Protein AF-A0A812C6B7-F1 (afdb_monomer_lite)

Sequence (150 aa):
MMVSDMIAELSLSLFLLFTALSLSLFSYSSLLSLSLFSDSSLLSLSLFPDSSLLSLFFLTLHCSLSFFLLLTALSFFLLFTAVSLFLSFLTLHCCLFLSLFPYSSLLSLSFSLSLLFTAVSLFLSFLTLHCSLLEAILQNSSSLIKAMNG

pLDDT: mean 70.53, std 7.75, range [48.94, 85.19]

Foldseek 3Di:
DPPLVVLLVVLVVLLVVLLVVLVVLLVVLLVQLVVLLVVLLVVCVVDPDDPVVVVVSVVSNVVSVVVSVVSNVVSVVSLVVSLVSSVVSLVVSVVVCCVPPVDDDPPSVVVSVVVNVVSVVSVVVSVVVVVVSVVVVVVSVVVSVVVVVD

Secondary structure (DSSP, 8-state):
-HHHHHHHHHHHHHHHHHHHHHHHHHHHHHHHHHHHHHHHHHHHHH-TT-HHHHHHHHHHHHHHHHHHHHHHHHHHHHHHHHHHHHHHHHHHHHHHHHHH-TTS-HHHHHHHHHHHHHHHHHHHHHHHHHHHHHHHHHHHHHHHHHHH--

Radius of gyration: 22.83 Å; chains: 1; bounding box: 45×20×69 Å

Structure (mmCIF, N/CA/C/O backbone):
data_AF-A0A812C6B7-F1
#
_entry.id   AF-A0A812C6B7-F1
#
loop_
_atom_site.group_PDB
_atom_site.id
_atom_site.type_symbol
_atom_site.label_atom_id
_atom_site.label_alt_id
_atom_site.label_comp_id
_atom_site.label_asym_id
_atom_site.label_entity_id
_atom_site.label_seq_id
_atom_site.pdbx_PDB_ins_code
_atom_site.Cartn_x
_atom_site.Cartn_y
_atom_site.Cartn_z
_atom_site.occupancy
_atom_site.B_iso_or_equiv
_atom_site.auth_seq_id
_atom_site.auth_comp_id
_atom_site.auth_asym_id
_atom_site.auth_atom_id
_atom_site.pdbx_PDB_model_num
ATOM 1 N N . MET A 1 1 ? 11.497 -4.756 -31.102 1.00 54.75 1 MET A N 1
ATOM 2 C CA . MET A 1 1 ? 10.161 -4.270 -30.698 1.00 54.75 1 MET A CA 1
ATOM 3 C C . MET A 1 1 ? 9.475 -5.200 -29.696 1.00 54.75 1 MET A C 1
ATOM 5 O O . MET A 1 1 ? 9.044 -4.697 -28.682 1.00 54.75 1 MET A O 1
ATOM 9 N N . MET A 1 2 ? 9.465 -6.534 -29.860 1.00 63.16 2 MET A N 1
ATOM 10 C CA . MET A 1 2 ? 8.706 -7.419 -28.942 1.00 63.16 2 MET A CA 1
ATOM 11 C C . MET A 1 2 ? 9.157 -7.468 -27.466 1.00 63.16 2 MET A C 1
ATOM 13 O O . MET A 1 2 ? 8.328 -7.719 -26.601 1.00 63.16 2 MET A O 1
ATOM 17 N N . VAL A 1 3 ? 10.442 -7.277 -27.145 1.00 65.62 3 VAL A N 1
ATOM 18 C CA . VAL A 1 3 ? 10.939 -7.502 -25.767 1.00 65.62 3 VAL A CA 1
ATOM 19 C C . VAL A 1 3 ? 10.650 -6.320 -24.833 1.00 65.62 3 VAL A C 1
ATOM 21 O O . VAL A 1 3 ? 10.306 -6.534 -23.676 1.00 65.62 3 VAL A O 1
ATOM 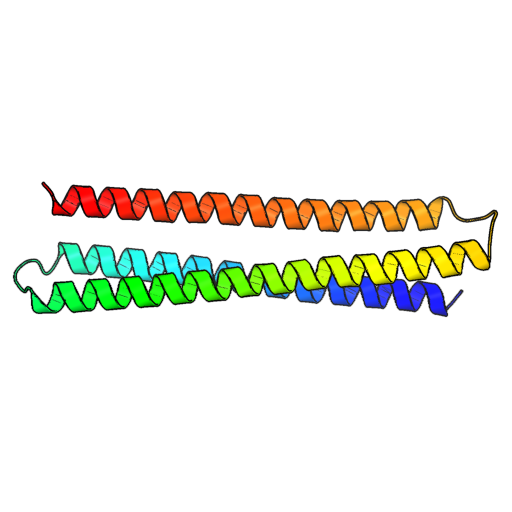24 N N . SER A 1 4 ? 10.752 -5.080 -25.319 1.00 64.44 4 SER A N 1
ATOM 25 C CA . SER A 1 4 ? 10.483 -3.882 -24.509 1.00 64.44 4 SER A CA 1
ATOM 26 C C . SER A 1 4 ? 9.013 -3.771 -24.116 1.00 64.44 4 SER A C 1
ATOM 28 O O . SER A 1 4 ? 8.712 -3.466 -22.964 1.00 64.44 4 SER A O 1
ATOM 30 N N . ASP A 1 5 ? 8.117 -4.085 -25.052 1.00 68.31 5 ASP A N 1
ATOM 31 C CA . ASP A 1 5 ? 6.671 -3.989 -24.841 1.00 68.31 5 ASP A CA 1
ATOM 32 C C . ASP A 1 5 ? 6.197 -5.067 -23.854 1.00 68.31 5 ASP A C 1
ATOM 34 O O . ASP A 1 5 ? 5.438 -4.780 -22.932 1.00 68.31 5 ASP A O 1
ATOM 38 N N . MET A 1 6 ? 6.755 -6.279 -23.953 1.00 75.25 6 MET A N 1
ATOM 39 C CA . MET A 1 6 ? 6.490 -7.373 -23.014 1.00 75.25 6 MET A CA 1
ATOM 40 C C . MET A 1 6 ? 6.939 -7.042 -21.583 1.00 75.25 6 MET A C 1
ATOM 42 O O . MET A 1 6 ? 6.231 -7.344 -20.624 1.00 75.25 6 MET A O 1
ATOM 46 N N . ILE A 1 7 ? 8.102 -6.400 -21.418 1.00 72.94 7 ILE A N 1
ATOM 47 C CA . ILE A 1 7 ? 8.597 -5.971 -20.099 1.00 72.94 7 ILE A CA 1
ATOM 48 C C . ILE A 1 7 ? 7.690 -4.880 -19.516 1.00 72.94 7 ILE A C 1
ATOM 50 O O . ILE A 1 7 ? 7.383 -4.914 -18.323 1.00 72.94 7 ILE A O 1
ATOM 54 N N . ALA A 1 8 ? 7.228 -3.938 -20.342 1.00 70.38 8 ALA A N 1
ATOM 55 C CA . ALA A 1 8 ? 6.324 -2.880 -19.908 1.00 70.38 8 ALA A CA 1
ATOM 56 C C . ALA A 1 8 ? 4.970 -3.445 -19.440 1.00 70.38 8 ALA A C 1
ATOM 58 O O . ALA A 1 8 ? 4.534 -3.128 -18.332 1.00 70.38 8 ALA A O 1
ATOM 59 N N . GLU A 1 9 ? 4.347 -4.340 -20.212 1.00 76.69 9 GLU A N 1
ATOM 60 C CA . GLU A 1 9 ? 3.082 -4.994 -19.839 1.00 76.69 9 GLU A CA 1
ATOM 61 C C . GLU A 1 9 ? 3.212 -5.853 -18.574 1.00 76.69 9 GLU A C 1
ATOM 63 O O . GLU A 1 9 ? 2.356 -5.798 -17.681 1.00 76.69 9 GLU A O 1
ATOM 68 N N . LEU A 1 10 ? 4.307 -6.610 -18.448 1.00 77.81 10 LEU A N 1
ATOM 69 C CA . LEU A 1 10 ? 4.580 -7.390 -17.244 1.00 77.81 10 LEU A CA 1
ATOM 70 C C . LEU A 1 10 ? 4.737 -6.468 -16.028 1.00 77.81 10 LEU A C 1
ATOM 72 O O . LEU A 1 10 ? 4.119 -6.706 -14.999 1.00 77.81 10 LEU A O 1
ATOM 76 N N . SER A 1 11 ? 5.508 -5.383 -16.145 1.00 75.31 11 SER A N 1
ATOM 77 C CA . SER A 1 11 ? 5.715 -4.441 -15.037 1.00 75.31 11 SER A CA 1
ATOM 78 C C . SER A 1 11 ? 4.413 -3.770 -14.586 1.00 75.31 11 SER A C 1
ATOM 80 O O . SER A 1 11 ? 4.178 -3.614 -13.387 1.00 75.31 11 SER A O 1
ATOM 82 N N . LEU A 1 12 ? 3.535 -3.438 -15.536 1.00 77.75 12 LEU A N 1
ATOM 83 C CA . LEU A 1 12 ? 2.246 -2.811 -15.276 1.00 77.75 12 LEU A CA 1
ATOM 84 C C . LEU A 1 12 ? 1.270 -3.779 -14.604 1.00 77.75 12 LEU A C 1
ATOM 86 O O . LEU A 1 12 ? 0.632 -3.423 -13.615 1.00 77.75 12 LEU A O 1
ATOM 90 N N . SER A 1 13 ? 1.175 -5.011 -15.104 1.00 83.25 13 SER A N 1
ATOM 91 C CA . SER A 1 13 ? 0.312 -6.038 -14.510 1.00 83.25 13 SER A CA 1
ATOM 92 C C . SER A 1 13 ? 0.739 -6.384 -13.082 1.00 83.25 13 SER A C 1
ATOM 94 O O . SER A 1 13 ? -0.106 -6.465 -12.190 1.00 83.25 13 SER A O 1
ATOM 96 N N . LEU A 1 14 ? 2.046 -6.493 -12.834 1.00 78.94 14 LEU A N 1
ATOM 97 C CA . LEU A 1 14 ? 2.602 -6.734 -11.503 1.00 78.94 14 LEU A CA 1
ATOM 98 C C . LEU A 1 14 ? 2.332 -5.561 -10.550 1.00 78.94 14 LEU A C 1
ATOM 100 O O . LEU A 1 14 ? 1.919 -5.766 -9.407 1.00 78.94 14 LEU A O 1
ATOM 104 N N . PHE A 1 15 ? 2.509 -4.328 -11.033 1.00 78.75 15 PHE A N 1
ATOM 105 C CA . PHE A 1 15 ? 2.208 -3.120 -10.270 1.00 78.75 15 PHE A CA 1
ATOM 106 C C . PHE A 1 15 ? 0.723 -3.040 -9.894 1.00 78.75 15 PHE A C 1
ATOM 108 O O . PHE A 1 15 ? 0.397 -2.815 -8.727 1.00 78.75 15 PHE A O 1
ATOM 115 N N . LEU A 1 16 ? -0.183 -3.277 -10.847 1.00 82.12 16 LEU A N 1
ATOM 116 C CA . LEU A 1 16 ? -1.628 -3.264 -10.607 1.00 82.12 16 LEU A CA 1
ATOM 117 C C . LEU A 1 16 ? -2.060 -4.366 -9.637 1.00 82.12 16 LEU A C 1
ATOM 119 O O . LEU A 1 16 ? -2.878 -4.105 -8.757 1.00 82.12 16 LEU A O 1
ATOM 123 N N . LEU A 1 17 ? -1.487 -5.567 -9.752 1.00 85.19 17 LEU A N 1
ATOM 124 C CA . LEU A 1 17 ? -1.771 -6.679 -8.848 1.00 85.19 17 LEU A CA 1
ATOM 125 C C . LEU A 1 17 ? -1.391 -6.336 -7.405 1.00 85.19 17 LEU A C 1
ATOM 127 O O . LEU A 1 17 ? -2.223 -6.452 -6.505 1.00 85.19 17 LEU A O 1
ATOM 131 N N . PHE A 1 18 ? -0.152 -5.892 -7.177 1.00 76.88 18 PHE A N 1
ATOM 132 C CA . PHE A 1 18 ? 0.293 -5.518 -5.835 1.00 76.88 18 PHE A CA 1
ATOM 133 C C . PHE A 1 18 ? -0.507 -4.338 -5.286 1.00 76.88 18 PHE A C 1
ATOM 135 O O . PHE A 1 18 ? -0.887 -4.333 -4.118 1.00 76.88 18 PHE A O 1
ATOM 142 N N . THR A 1 19 ? -0.827 -3.367 -6.135 1.00 74.31 19 THR A N 1
ATOM 143 C CA . THR A 1 19 ? -1.649 -2.223 -5.750 1.00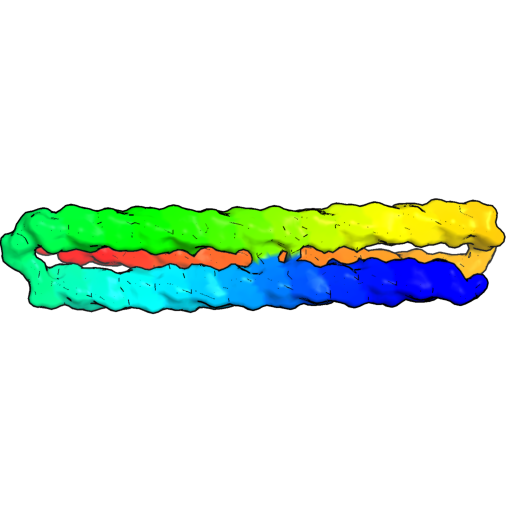 74.31 19 THR A CA 1
ATOM 144 C C . THR A 1 19 ? -3.041 -2.662 -5.301 1.00 74.31 19 THR A C 1
ATOM 146 O O . THR A 1 19 ? -3.463 -2.318 -4.198 1.00 74.31 19 THR A O 1
ATOM 149 N N . ALA A 1 20 ? -3.729 -3.480 -6.098 1.00 78.75 20 ALA A N 1
ATOM 150 C CA . ALA A 1 20 ? -5.044 -4.012 -5.756 1.00 78.75 20 ALA A CA 1
ATOM 151 C C . ALA A 1 20 ? -5.004 -4.827 -4.456 1.00 78.75 20 ALA A C 1
ATOM 153 O O . ALA A 1 20 ? -5.869 -4.669 -3.594 1.00 78.75 20 ALA A O 1
ATOM 154 N N . LEU A 1 21 ? -3.965 -5.646 -4.279 1.00 77.56 21 LEU A N 1
ATOM 155 C CA . LEU A 1 21 ? -3.790 -6.445 -3.075 1.00 77.56 21 LEU A CA 1
ATOM 156 C C . LEU A 1 21 ? -3.552 -5.554 -1.846 1.00 77.56 21 LEU A C 1
ATOM 158 O O . LEU A 1 21 ? -4.226 -5.742 -0.836 1.00 77.56 21 LEU A O 1
ATOM 162 N N . SER A 1 22 ? -2.699 -4.528 -1.943 1.00 75.62 22 SER A N 1
ATOM 163 C CA . SER A 1 22 ? -2.467 -3.560 -0.857 1.00 75.62 22 SER A CA 1
ATOM 164 C C . SER A 1 22 ? -3.746 -2.819 -0.447 1.00 75.62 22 SER A C 1
ATOM 166 O O . SER A 1 22 ? -4.044 -2.726 0.743 1.00 75.62 22 SER A O 1
ATOM 168 N N . LEU A 1 23 ? -4.549 -2.382 -1.425 1.00 76.81 23 LEU A N 1
ATOM 169 C CA . LEU A 1 23 ? -5.840 -1.723 -1.216 1.00 76.81 23 LEU A CA 1
ATOM 170 C C . LEU A 1 23 ? -6.859 -2.658 -0.570 1.00 76.81 23 LEU A C 1
ATOM 172 O O . LEU A 1 23 ? -7.517 -2.269 0.391 1.00 76.81 23 LEU A O 1
ATOM 176 N N . SER A 1 24 ? -6.967 -3.896 -1.055 1.00 80.81 24 SER A N 1
ATOM 177 C CA . SER A 1 24 ? -7.884 -4.879 -0.474 1.00 80.81 24 SER A CA 1
ATOM 178 C C . SER A 1 24 ? -7.540 -5.163 0.986 1.00 80.81 24 SER A C 1
ATOM 180 O O . SER A 1 24 ? -8.421 -5.136 1.841 1.00 80.81 24 SER A O 1
ATOM 182 N N . LEU A 1 25 ? -6.252 -5.330 1.289 1.00 77.00 25 LEU A N 1
ATOM 183 C CA . LEU A 1 25 ? -5.762 -5.677 2.616 1.00 77.00 25 LEU A CA 1
ATOM 184 C C . LEU A 1 25 ? -5.962 -4.507 3.586 1.00 77.00 25 LEU A C 1
ATOM 186 O O . LEU A 1 25 ? -6.424 -4.714 4.706 1.00 77.00 25 LEU A O 1
ATOM 190 N N . PHE A 1 26 ? -5.729 -3.280 3.117 1.00 73.88 26 PHE A N 1
ATOM 191 C CA . PHE A 1 26 ? -6.032 -2.057 3.855 1.00 73.88 26 PHE A CA 1
ATOM 192 C C . PHE A 1 26 ? -7.540 -1.865 4.100 1.00 73.88 26 PHE A C 1
ATOM 194 O O . PHE A 1 26 ? -7.973 -1.504 5.194 1.00 73.88 26 PHE A O 1
ATOM 201 N N . SER A 1 27 ? -8.376 -2.099 3.087 1.00 76.44 27 SER A N 1
ATOM 202 C CA . SER A 1 27 ? -9.832 -1.960 3.221 1.00 76.44 27 SER A CA 1
ATOM 203 C C . SER A 1 27 ? -10.411 -2.984 4.202 1.00 76.44 27 SER A C 1
ATOM 205 O O . SER A 1 27 ? -11.244 -2.651 5.042 1.00 76.44 27 SER A O 1
ATOM 207 N N . TYR A 1 28 ? -9.902 -4.218 4.167 1.00 75.06 28 TYR A N 1
ATOM 208 C CA . TYR A 1 28 ? -10.287 -5.255 5.114 1.00 75.06 28 TYR A CA 1
ATOM 209 C C . TYR A 1 28 ? -9.822 -4.921 6.528 1.00 75.06 28 TYR A C 1
ATOM 211 O O . TYR A 1 28 ? -10.608 -5.043 7.464 1.00 75.06 28 TYR A O 1
ATOM 219 N N . SER A 1 29 ? -8.573 -4.475 6.703 1.00 70.25 29 SER A N 1
ATOM 220 C CA . SER A 1 29 ? -8.051 -4.135 8.029 1.00 70.25 29 SER A CA 1
ATOM 221 C C . SER A 1 29 ? -8.804 -2.962 8.654 1.00 70.25 29 SER A C 1
ATOM 223 O O . SER A 1 29 ? -9.159 -3.027 9.829 1.00 70.25 29 SER A O 1
ATOM 225 N N . SER A 1 30 ? -9.111 -1.924 7.873 1.00 69.25 30 SER A N 1
ATOM 226 C CA . SER A 1 30 ? -9.877 -0.762 8.335 1.00 69.25 30 SER A CA 1
ATOM 227 C C . SER A 1 30 ? -11.301 -1.136 8.754 1.00 69.25 30 SER A C 1
ATOM 229 O O . SER A 1 30 ? -11.694 -0.810 9.873 1.00 69.25 30 SER A O 1
ATOM 231 N N . LEU A 1 31 ? -12.044 -1.895 7.943 1.00 77.81 31 LEU A N 1
ATOM 232 C CA . LEU A 1 31 ? -13.389 -2.367 8.306 1.00 77.81 31 LEU A CA 1
ATOM 233 C C . LEU A 1 31 ? -13.387 -3.272 9.545 1.00 77.81 31 LEU A C 1
ATOM 235 O O . LEU A 1 31 ? -14.243 -3.137 10.422 1.00 77.81 31 LEU A O 1
ATOM 239 N N . LEU A 1 32 ? -12.415 -4.178 9.643 1.00 70.19 32 LEU A N 1
ATOM 240 C CA . LEU A 1 32 ? -12.292 -5.099 10.772 1.00 70.19 32 LEU A CA 1
ATOM 241 C C . LEU A 1 32 ? -11.920 -4.341 12.060 1.00 70.19 32 LEU A C 1
ATOM 243 O O . LEU A 1 32 ? -12.486 -4.596 13.118 1.00 70.19 32 LEU A O 1
ATOM 247 N N . SER A 1 33 ? -11.041 -3.339 11.970 1.00 68.25 33 SER A N 1
ATOM 248 C CA . SER A 1 33 ? -10.698 -2.481 13.112 1.00 68.25 33 SER A CA 1
ATOM 249 C C . SER A 1 33 ? -11.872 -1.620 13.584 1.00 68.25 33 SER A C 1
ATOM 251 O O . SER A 1 33 ? -12.102 -1.519 14.787 1.00 68.25 33 SER A O 1
ATOM 253 N N . LEU A 1 34 ? -12.647 -1.052 12.651 1.00 68.50 34 LEU A N 1
ATOM 254 C CA . LEU A 1 34 ? -13.824 -0.248 12.968 1.00 68.50 34 LEU A CA 1
ATOM 255 C C . LEU A 1 34 ? -14.917 -1.098 13.609 1.00 68.50 34 LEU A C 1
ATOM 257 O O . LEU A 1 34 ? -15.415 -0.706 14.656 1.00 68.50 34 LEU A O 1
ATOM 261 N N . SER A 1 35 ? -15.235 -2.261 13.030 1.00 70.69 35 SER A N 1
ATOM 262 C CA . SER A 1 35 ? -16.249 -3.182 13.568 1.00 70.69 35 SER A CA 1
ATOM 263 C C . SER A 1 35 ? -15.908 -3.649 14.981 1.00 70.69 35 SER A C 1
ATOM 265 O O . SER A 1 35 ? -16.715 -3.455 15.889 1.00 70.69 35 SER A O 1
ATOM 267 N N . LEU A 1 36 ? -14.681 -4.140 15.202 1.00 67.12 36 LEU A N 1
ATOM 268 C CA . LEU A 1 36 ? -14.221 -4.531 16.537 1.00 67.12 36 LEU A CA 1
ATOM 269 C C . LEU A 1 36 ? -14.288 -3.370 17.532 1.00 67.12 36 LEU A C 1
ATOM 271 O O . LEU A 1 36 ? -14.659 -3.582 18.685 1.00 67.12 36 LEU A O 1
ATOM 275 N N . PHE A 1 37 ? -13.959 -2.145 17.114 1.00 65.88 37 PHE A N 1
ATOM 276 C CA . PHE A 1 37 ? -14.048 -0.969 17.979 1.00 65.88 37 PHE A CA 1
ATOM 277 C C . PHE A 1 37 ? -15.505 -0.597 18.315 1.00 6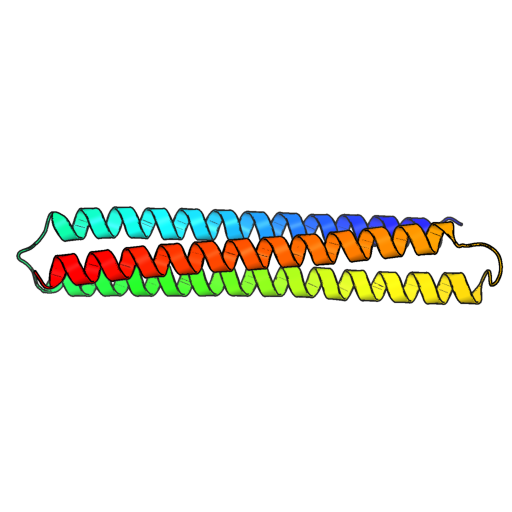5.88 37 PHE A C 1
ATOM 279 O O . PHE A 1 37 ? -15.824 -0.306 19.469 1.00 65.88 37 PHE A O 1
ATOM 286 N N . SER A 1 38 ? -16.420 -0.639 17.345 1.00 66.38 38 SER A N 1
ATOM 287 C CA . SER A 1 38 ? -17.849 -0.393 17.588 1.00 66.38 38 SER A CA 1
ATOM 288 C C . SER A 1 38 ? -18.486 -1.461 18.481 1.00 66.38 38 SER A C 1
ATOM 290 O O . SER A 1 38 ? -19.224 -1.117 19.401 1.00 66.38 38 SER A O 1
ATOM 292 N N . ASP A 1 39 ? -18.152 -2.736 18.286 1.00 63.44 39 ASP A N 1
ATOM 293 C CA . ASP A 1 39 ? -18.706 -3.828 19.092 1.00 63.44 39 ASP A CA 1
ATOM 294 C C . ASP A 1 39 ? -18.189 -3.773 20.532 1.00 63.44 39 ASP A C 1
ATOM 296 O O . ASP A 1 39 ? -18.948 -3.921 21.493 1.00 63.44 39 ASP A O 1
ATOM 300 N N . SER A 1 40 ? -16.893 -3.502 20.695 1.00 60.69 40 SER A N 1
ATOM 301 C CA . SER A 1 40 ? -16.274 -3.397 22.014 1.00 60.69 40 SER A CA 1
ATOM 302 C C . SER A 1 40 ? -16.762 -2.152 22.773 1.00 60.69 40 SER A C 1
ATOM 304 O O . SER A 1 40 ? -17.050 -2.249 23.967 1.00 60.69 40 SER A O 1
ATOM 306 N N . SER A 1 41 ? -16.953 -1.010 22.103 1.00 59.72 41 SER A N 1
ATOM 307 C CA . SER A 1 41 ? -17.535 0.191 22.727 1.00 59.72 41 SER A CA 1
ATOM 308 C C . SER A 1 41 ? -18.995 -0.006 23.168 1.00 59.72 41 SER A C 1
ATOM 310 O O . SER A 1 41 ? -19.333 0.355 24.298 1.00 59.72 41 SER A O 1
ATOM 312 N N . LEU A 1 42 ? -19.837 -0.665 22.362 1.00 61.38 42 LEU A N 1
ATOM 313 C CA . LEU A 1 42 ? -21.210 -1.032 22.747 1.00 61.38 42 LEU A CA 1
ATOM 314 C C . LEU A 1 42 ? -21.251 -1.995 23.943 1.00 61.38 42 LEU A C 1
ATOM 316 O O . LEU A 1 42 ? -22.032 -1.791 24.874 1.00 61.38 42 LEU A O 1
ATOM 320 N N . LEU A 1 43 ? -20.386 -3.013 23.949 1.00 55.41 43 LEU A N 1
ATOM 321 C CA . LEU A 1 43 ? -20.284 -3.964 25.059 1.00 55.41 43 LEU A CA 1
ATOM 322 C C . LEU A 1 43 ? -19.826 -3.281 26.353 1.00 55.41 43 LEU A C 1
ATOM 324 O O . LEU A 1 43 ? -20.412 -3.535 27.406 1.00 55.41 43 LEU A O 1
ATOM 328 N N . SER A 1 44 ? -18.854 -2.365 26.274 1.00 54.94 44 SER A N 1
ATOM 329 C CA . SER A 1 44 ? -18.337 -1.626 27.435 1.00 54.94 44 SER A CA 1
ATOM 330 C C . SER A 1 44 ? -19.386 -0.727 28.104 1.00 54.94 44 SER A C 1
ATOM 332 O O . SER A 1 44 ? -19.432 -0.662 29.328 1.00 54.94 44 SER A O 1
ATOM 334 N N . LEU A 1 45 ? -20.286 -0.108 27.328 1.00 55.84 45 LEU A N 1
ATOM 335 C CA . LEU A 1 45 ? -21.391 0.706 27.854 1.00 55.84 45 LEU A CA 1
ATOM 336 C C . LEU A 1 45 ? -22.486 -0.130 28.536 1.00 55.84 45 LEU A C 1
ATOM 338 O O . LEU A 1 45 ? -23.205 0.380 29.390 1.00 55.84 45 LEU A O 1
ATOM 342 N N . SER A 1 46 ? -22.624 -1.407 28.169 1.00 57.09 46 SER A N 1
ATOM 343 C CA . SER A 1 46 ? -23.709 -2.272 28.651 1.00 57.09 46 SER A CA 1
ATOM 344 C C . SER A 1 46 ? -23.388 -3.080 29.919 1.00 57.09 46 SER A C 1
ATOM 346 O O . SER A 1 46 ? -24.310 -3.568 30.569 1.00 57.09 46 SER A O 1
ATOM 348 N N . LEU A 1 47 ? -22.110 -3.229 30.295 1.00 54.12 47 LEU A N 1
ATOM 349 C CA . LEU A 1 47 ? -21.652 -4.240 31.268 1.00 54.12 47 LEU A CA 1
ATOM 350 C C . LEU A 1 47 ? -20.825 -3.657 32.431 1.00 54.12 47 LEU A C 1
ATOM 352 O O . LEU A 1 47 ? -19.811 -4.219 32.830 1.00 54.12 47 LEU A O 1
ATOM 356 N N . PHE A 1 48 ? -21.258 -2.533 33.002 1.00 54.53 48 PHE A N 1
ATOM 357 C CA . PHE A 1 48 ? -20.465 -1.731 33.945 1.00 54.53 48 PHE A CA 1
ATOM 358 C C . PHE A 1 48 ? -20.325 -2.189 35.435 1.00 54.53 48 PHE A C 1
ATOM 360 O O . PHE A 1 48 ? -20.098 -1.296 36.251 1.00 54.53 48 PHE A O 1
ATOM 367 N N . PRO A 1 49 ? -20.395 -3.474 35.887 1.00 53.75 49 PRO A N 1
ATOM 368 C CA . PRO A 1 49 ? -20.031 -3.775 37.283 1.00 53.75 49 PRO A CA 1
ATOM 369 C C . PRO A 1 49 ? -18.701 -4.527 37.505 1.00 53.75 49 PRO A C 1
ATOM 371 O O . PRO A 1 49 ? -18.150 -4.405 38.597 1.00 53.75 49 PRO A O 1
ATOM 374 N N . ASP A 1 50 ? -18.132 -5.255 36.533 1.00 58.75 50 ASP A N 1
ATOM 375 C CA . ASP A 1 50 ? -17.075 -6.245 36.834 1.00 58.75 50 ASP A CA 1
ATOM 376 C C . ASP A 1 50 ? -15.677 -5.901 36.279 1.00 58.75 50 ASP A C 1
ATOM 378 O O . ASP A 1 50 ? -15.433 -5.841 35.071 1.00 58.75 50 ASP A O 1
ATOM 382 N N . SER A 1 51 ? -14.701 -5.760 37.183 1.00 58.97 51 SER A N 1
ATOM 383 C CA . SER A 1 51 ? -13.294 -5.425 36.890 1.00 58.97 51 SER A CA 1
ATOM 384 C C . SER A 1 51 ? -12.555 -6.453 36.017 1.00 58.97 51 SER A C 1
ATOM 386 O O . SER A 1 51 ? -11.574 -6.113 35.351 1.00 58.97 51 SER A O 1
ATOM 388 N N . SER A 1 52 ? -13.027 -7.702 35.979 1.00 60.12 52 SER A N 1
ATOM 389 C CA . SER A 1 52 ? -12.479 -8.780 35.145 1.00 60.12 52 SER A CA 1
ATOM 390 C C . SER A 1 52 ? -12.845 -8.643 33.664 1.00 60.12 52 SER A C 1
ATOM 392 O O . SER A 1 52 ? -12.066 -9.049 32.805 1.00 60.12 52 SER A O 1
ATOM 394 N N . LEU A 1 53 ? -13.990 -8.037 33.342 1.00 63.19 53 LEU A N 1
ATOM 395 C CA . LEU A 1 53 ? -14.393 -7.787 31.956 1.00 63.19 53 LEU A CA 1
ATOM 396 C C . LEU A 1 53 ? -13.644 -6.593 31.362 1.00 63.19 53 LEU A C 1
ATOM 398 O O . LEU A 1 53 ? -13.333 -6.584 30.172 1.00 63.19 53 LEU A O 1
ATOM 402 N N . LEU A 1 54 ? -13.273 -5.628 32.205 1.00 65.56 54 LEU A N 1
ATOM 403 C CA . LEU A 1 54 ? -12.509 -4.450 31.805 1.00 65.56 54 LEU A CA 1
ATOM 404 C C . LEU A 1 54 ? -11.087 -4.817 31.342 1.00 65.56 54 LEU A C 1
ATOM 406 O O . LEU A 1 54 ? -10.601 -4.282 30.346 1.00 65.56 54 LEU A O 1
ATOM 410 N N . SER A 1 55 ? -10.433 -5.780 32.000 1.00 65.25 55 SER A N 1
ATOM 411 C CA . SER A 1 55 ? -9.117 -6.275 31.565 1.00 65.25 55 SER A CA 1
ATOM 412 C C . SER A 1 55 ? -9.191 -7.050 30.244 1.00 65.25 55 SER A C 1
ATOM 414 O O . SER A 1 55 ? -8.328 -6.884 29.381 1.00 65.25 55 SER A O 1
ATOM 416 N N . LEU A 1 56 ? -10.249 -7.843 30.055 1.00 67.38 56 LEU A N 1
ATOM 417 C CA . LEU A 1 56 ? -10.499 -8.601 28.829 1.00 67.38 56 LEU A CA 1
ATOM 418 C C . LEU A 1 56 ? -10.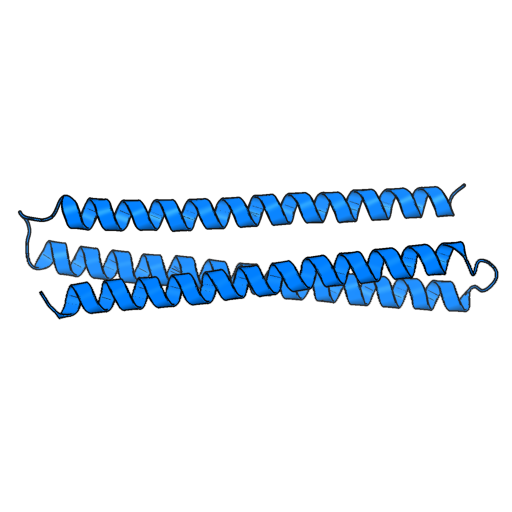773 -7.657 27.648 1.00 67.38 56 LEU A C 1
ATOM 420 O O . LEU A 1 56 ? -10.201 -7.840 26.577 1.00 67.38 56 LEU A O 1
ATOM 424 N N . PHE A 1 57 ? -11.540 -6.590 27.883 1.00 69.06 57 PHE A N 1
ATOM 425 C CA . PHE A 1 57 ? -11.780 -5.511 26.926 1.00 69.06 57 PHE A CA 1
ATOM 426 C C . PHE A 1 57 ? -10.478 -4.829 26.471 1.00 69.06 57 PHE A C 1
ATOM 428 O O . PHE A 1 57 ? -10.222 -4.725 25.267 1.00 69.06 57 PHE A O 1
ATOM 435 N N . PHE A 1 58 ? -9.612 -4.431 27.411 1.00 69.81 58 PHE A N 1
ATOM 436 C CA . PHE A 1 58 ? -8.305 -3.846 27.083 1.00 69.81 58 PHE A CA 1
ATOM 437 C C . PHE A 1 58 ? -7.414 -4.811 26.295 1.00 69.81 58 PHE A C 1
ATOM 439 O O . PHE A 1 58 ? -6.748 -4.391 25.348 1.00 69.81 58 PHE A O 1
ATOM 446 N N . LEU A 1 59 ? -7.426 -6.103 26.639 1.00 70.69 59 LEU A N 1
ATOM 447 C CA . LEU A 1 59 ? -6.685 -7.129 25.906 1.00 70.69 59 LEU A CA 1
ATOM 448 C C . LEU A 1 59 ? -7.187 -7.251 24.459 1.00 70.69 59 LEU A C 1
ATOM 450 O O . LEU A 1 59 ? -6.378 -7.274 23.530 1.00 70.69 59 LEU A O 1
ATOM 454 N N . THR A 1 60 ? -8.507 -7.290 24.252 1.00 68.25 60 THR A N 1
ATOM 455 C CA . THR A 1 60 ? -9.099 -7.360 22.909 1.00 68.25 60 THR A CA 1
ATOM 456 C C . THR A 1 60 ? -8.805 -6.118 22.078 1.00 68.25 60 THR A C 1
ATOM 458 O O . THR A 1 60 ? -8.415 -6.266 20.923 1.00 68.25 60 THR A O 1
ATOM 461 N N . LEU A 1 61 ? -8.895 -4.917 22.661 1.00 71.06 61 LEU A N 1
ATOM 462 C CA . LEU A 1 61 ? -8.531 -3.675 21.972 1.00 71.06 61 LEU A CA 1
ATOM 463 C C . LEU A 1 61 ? -7.045 -3.626 21.614 1.00 71.06 61 LEU A C 1
ATOM 465 O O . LEU A 1 61 ? -6.675 -3.221 20.515 1.00 71.06 61 LEU A O 1
ATOM 469 N N . HIS A 1 62 ? -6.171 -4.049 22.527 1.00 71.19 62 HIS A N 1
ATOM 470 C CA . HIS A 1 62 ? -4.738 -4.096 22.261 1.00 71.19 62 HIS A CA 1
ATOM 471 C C . HIS A 1 62 ? -4.412 -5.098 21.141 1.00 71.19 62 HIS A C 1
ATOM 473 O O . HIS A 1 62 ? -3.615 -4.813 20.243 1.00 71.19 62 HIS A O 1
ATOM 479 N N . CYS A 1 63 ? -5.054 -6.269 21.149 1.00 71.94 63 CYS A N 1
ATOM 480 C CA . CYS A 1 63 ? -4.906 -7.276 20.100 1.00 71.94 63 CYS A CA 1
ATOM 481 C C . CYS A 1 63 ? -5.437 -6.782 18.742 1.00 71.94 63 CYS A C 1
ATOM 483 O O . CYS A 1 63 ? -4.753 -6.918 17.729 1.00 71.94 63 CYS A O 1
ATOM 485 N N . SER A 1 64 ? -6.602 -6.132 18.708 1.00 71.00 64 SER A N 1
ATOM 486 C CA . SER A 1 64 ? -7.163 -5.592 17.467 1.00 71.00 64 SER A CA 1
ATOM 487 C C . SER A 1 64 ? -6.318 -4.450 16.903 1.00 71.00 64 SER A C 1
ATOM 489 O O . SER A 1 64 ? -6.072 -4.407 15.699 1.00 71.00 64 SER A O 1
ATOM 491 N N . LEU A 1 65 ? -5.821 -3.553 17.760 1.00 73.50 65 LEU A N 1
ATOM 492 C CA . LEU A 1 65 ? -4.974 -2.431 17.357 1.00 73.50 65 LEU A CA 1
ATOM 493 C C . LEU A 1 65 ? -3.612 -2.911 16.841 1.00 73.50 65 LEU A C 1
ATOM 495 O O . LEU A 1 65 ? -3.142 -2.437 15.809 1.00 73.50 65 LEU A O 1
ATOM 499 N N . SER A 1 66 ? -2.991 -3.876 17.524 1.00 77.12 66 SER A N 1
ATOM 500 C CA . SER A 1 66 ? -1.725 -4.474 17.078 1.00 77.12 66 SER A CA 1
ATOM 501 C C . SER A 1 66 ? -1.872 -5.214 15.746 1.00 77.12 66 SER A C 1
ATOM 503 O O . SER A 1 66 ? -1.034 -5.042 14.862 1.00 77.12 66 SER A O 1
ATOM 505 N N . PHE A 1 67 ? -2.959 -5.966 15.551 1.00 75.06 67 PHE A N 1
ATOM 506 C CA . PHE A 1 67 ? -3.258 -6.610 14.271 1.00 75.06 67 PHE A CA 1
ATOM 507 C C . PHE A 1 67 ? -3.505 -5.585 13.157 1.00 75.06 67 PHE A C 1
ATOM 509 O O . PHE A 1 67 ? -2.974 -5.720 12.054 1.00 75.06 67 PHE A O 1
ATOM 516 N N . PHE A 1 68 ? -4.255 -4.523 13.455 1.00 76.50 68 PHE A N 1
ATOM 517 C CA . PHE A 1 68 ? -4.493 -3.425 12.527 1.00 76.50 68 PHE A CA 1
ATOM 518 C C . PHE A 1 68 ? -3.181 -2.742 12.099 1.00 76.50 68 PHE A C 1
ATOM 520 O O . PHE A 1 68 ? -2.936 -2.576 10.903 1.00 76.50 68 PHE A O 1
ATOM 527 N N . LEU A 1 69 ? -2.301 -2.414 13.051 1.00 78.25 69 LEU A N 1
ATOM 528 C CA . LEU A 1 69 ? -0.969 -1.855 12.789 1.00 78.25 69 LEU A CA 1
ATOM 529 C C . LEU A 1 69 ? -0.110 -2.790 11.931 1.00 78.25 69 LEU A C 1
ATOM 531 O O . LEU A 1 69 ? 0.532 -2.330 10.989 1.00 78.25 69 LEU A O 1
ATOM 535 N N . LEU A 1 70 ? -0.130 -4.095 12.215 1.00 81.69 70 LEU A N 1
ATOM 536 C CA . LEU A 1 70 ? 0.616 -5.096 11.454 1.00 81.69 70 LEU A CA 1
ATOM 537 C C . LEU A 1 70 ? 0.148 -5.165 9.994 1.00 81.69 70 LEU A C 1
ATOM 539 O O . LEU A 1 70 ? 0.972 -5.092 9.083 1.00 81.69 70 LEU A O 1
ATOM 543 N N . LEU A 1 71 ? -1.162 -5.285 9.756 1.00 79.12 71 LEU A N 1
ATOM 544 C CA . LEU A 1 71 ? -1.718 -5.346 8.398 1.00 79.12 71 LEU A CA 1
ATOM 545 C C . LEU A 1 71 ? -1.461 -4.051 7.632 1.00 79.12 71 LEU A C 1
ATOM 547 O O . LEU A 1 71 ? -1.155 -4.072 6.441 1.00 79.12 71 LEU A O 1
ATOM 551 N N . THR A 1 72 ? -1.541 -2.923 8.325 1.00 73.44 72 THR A N 1
ATOM 552 C CA . THR A 1 72 ? -1.259 -1.617 7.742 1.00 73.44 72 THR A CA 1
ATOM 553 C C . THR A 1 72 ? 0.213 -1.499 7.349 1.00 73.44 72 THR A C 1
ATOM 555 O O . THR A 1 72 ? 0.515 -1.142 6.210 1.00 73.44 72 THR A O 1
ATOM 558 N N . ALA A 1 73 ? 1.139 -1.895 8.223 1.00 79.38 73 ALA A N 1
ATOM 559 C CA . ALA A 1 73 ? 2.562 -1.950 7.900 1.00 79.38 73 ALA A CA 1
ATOM 560 C C . ALA A 1 73 ? 2.844 -2.888 6.713 1.00 79.38 73 ALA A C 1
ATOM 562 O O . ALA A 1 73 ? 3.616 -2.535 5.821 1.00 79.38 73 ALA A O 1
ATOM 563 N N . LEU A 1 74 ? 2.172 -4.042 6.651 1.00 80.38 74 LEU A N 1
ATOM 564 C CA . LEU A 1 74 ? 2.280 -4.979 5.533 1.00 80.38 74 LEU A CA 1
ATOM 565 C C . LEU A 1 74 ? 1.778 -4.361 4.219 1.00 80.38 74 LEU A C 1
ATOM 567 O O . LEU A 1 74 ? 2.431 -4.503 3.187 1.00 80.38 74 LEU A O 1
ATOM 571 N N . SER A 1 75 ? 0.653 -3.642 4.253 1.00 79.44 75 SER A N 1
ATOM 572 C CA . SER A 1 75 ? 0.108 -2.958 3.076 1.00 79.44 75 SER A CA 1
ATOM 573 C C . SER A 1 75 ? 1.058 -1.875 2.547 1.00 79.44 75 SER A C 1
ATOM 575 O O . SER A 1 75 ? 1.302 -1.815 1.342 1.00 79.44 75 SER A O 1
ATOM 577 N N . PHE A 1 76 ? 1.688 -1.105 3.442 1.00 79.12 76 PHE A N 1
ATOM 578 C CA . PHE A 1 76 ? 2.722 -0.131 3.090 1.00 79.12 76 PHE A CA 1
ATOM 579 C C . PHE A 1 76 ? 3.974 -0.792 2.524 1.00 79.12 76 PHE A C 1
ATOM 581 O O . PHE A 1 76 ? 4.508 -0.326 1.521 1.00 79.12 76 PHE A O 1
ATOM 588 N N . PHE A 1 77 ? 4.439 -1.879 3.139 1.00 81.75 77 PHE A N 1
ATOM 589 C CA . PHE A 1 77 ? 5.599 -2.625 2.660 1.00 81.75 77 PHE A CA 1
ATOM 590 C C . PHE A 1 77 ? 5.376 -3.153 1.238 1.00 81.75 77 PHE A C 1
ATOM 592 O O . PHE A 1 77 ? 6.243 -3.030 0.372 1.00 81.75 77 PHE A O 1
ATOM 599 N N . LEU A 1 78 ? 4.190 -3.700 0.982 1.00 78.94 78 LEU A N 1
ATOM 600 C CA . LEU A 1 78 ? 3.814 -4.256 -0.310 1.00 78.94 78 LEU A CA 1
ATOM 601 C C . LEU A 1 78 ? 3.676 -3.161 -1.379 1.00 78.94 78 LEU A C 1
ATOM 603 O O . LEU A 1 78 ? 4.203 -3.314 -2.481 1.00 78.94 78 LEU A O 1
ATOM 607 N N . LEU A 1 79 ? 3.070 -2.023 -1.029 1.00 79.69 79 LEU A N 1
ATOM 608 C CA . LEU A 1 79 ? 2.985 -0.847 -1.896 1.00 79.69 79 LEU A CA 1
ATOM 609 C C . LEU A 1 79 ? 4.373 -0.263 -2.209 1.00 79.69 79 LEU A C 1
ATOM 611 O O . LEU A 1 79 ? 4.684 0.012 -3.366 1.00 79.69 79 LEU A O 1
ATOM 615 N N . PHE A 1 80 ? 5.237 -0.119 -1.202 1.00 80.25 80 PHE A N 1
ATOM 616 C CA . PHE A 1 80 ? 6.610 0.359 -1.374 1.00 80.25 80 PHE A CA 1
ATOM 617 C C . PHE A 1 80 ? 7.413 -0.563 -2.296 1.00 80.25 80 PHE A C 1
ATOM 619 O O . PHE A 1 80 ? 8.074 -0.104 -3.230 1.00 80.25 80 PHE A O 1
ATOM 626 N N . THR A 1 81 ? 7.302 -1.874 -2.075 1.00 78.00 81 THR A N 1
ATOM 627 C CA . THR A 1 81 ? 7.946 -2.886 -2.915 1.00 78.00 81 THR A CA 1
ATOM 628 C C . THR A 1 81 ? 7.460 -2.768 -4.358 1.00 78.00 81 THR A C 1
ATOM 630 O O . THR A 1 81 ? 8.286 -2.706 -5.267 1.00 78.00 81 THR A O 1
ATOM 633 N N . ALA A 1 82 ? 6.151 -2.628 -4.581 1.00 76.50 82 ALA A N 1
ATOM 634 C CA . ALA A 1 82 ? 5.581 -2.449 -5.914 1.00 76.50 82 ALA A CA 1
ATOM 635 C C . ALA A 1 82 ? 6.117 -1.198 -6.625 1.00 76.50 82 ALA A C 1
ATOM 637 O O . ALA A 1 82 ? 6.522 -1.281 -7.783 1.00 76.50 82 ALA A O 1
ATOM 638 N N . VAL A 1 83 ? 6.178 -0.058 -5.929 1.00 78.50 83 VAL A N 1
ATOM 639 C CA . VAL A 1 83 ? 6.720 1.195 -6.481 1.00 78.50 83 VAL A CA 1
ATOM 640 C C . VAL A 1 83 ? 8.207 1.057 -6.811 1.00 78.50 83 VAL A C 1
ATOM 642 O O . VAL A 1 83 ? 8.630 1.467 -7.890 1.00 78.50 83 VAL A O 1
ATOM 645 N N . SER A 1 84 ? 9.003 0.450 -5.925 1.00 79.19 84 SER A N 1
ATOM 646 C CA . SER A 1 84 ? 10.441 0.248 -6.154 1.00 79.19 84 SER A CA 1
ATOM 647 C C . SER A 1 84 ? 10.721 -0.666 -7.350 1.00 79.19 84 SER A C 1
ATOM 649 O O . SER A 1 84 ? 11.569 -0.360 -8.190 1.00 79.19 84 SER A O 1
ATOM 651 N N . LEU A 1 85 ? 9.955 -1.752 -7.470 1.00 77.19 85 LEU A N 1
ATOM 652 C CA . LEU A 1 85 ? 10.059 -2.720 -8.552 1.00 77.19 85 LEU A CA 1
ATOM 653 C C . LEU A 1 85 ? 9.642 -2.075 -9.876 1.00 77.19 85 LEU A C 1
ATOM 655 O O . LEU A 1 85 ? 10.360 -2.184 -10.868 1.00 77.19 85 LEU A O 1
ATOM 659 N N . PHE A 1 86 ? 8.546 -1.317 -9.868 1.00 77.38 86 PHE A N 1
ATOM 660 C CA . PHE A 1 86 ? 8.100 -0.537 -11.015 1.00 77.38 86 PHE A CA 1
ATOM 661 C C . PHE A 1 86 ? 9.166 0.473 -11.475 1.00 77.38 86 PHE A C 1
ATOM 663 O O . PHE A 1 86 ? 9.512 0.495 -12.654 1.00 77.38 86 PHE A O 1
ATOM 670 N N . LEU A 1 87 ? 9.766 1.239 -10.554 1.00 75.88 87 LEU A N 1
ATOM 671 C CA . LEU A 1 87 ? 10.872 2.154 -10.868 1.00 75.88 87 LEU A CA 1
ATOM 672 C C . LEU A 1 87 ? 12.076 1.423 -11.470 1.00 75.88 87 LEU A C 1
ATOM 674 O O . LEU A 1 87 ? 12.681 1.929 -12.410 1.00 75.88 87 LEU A O 1
ATOM 678 N N . SER A 1 88 ? 12.424 0.244 -10.948 1.00 79.44 88 SER A N 1
ATOM 679 C CA . SER A 1 88 ? 13.550 -0.548 -11.455 1.00 79.44 88 SER A CA 1
ATOM 680 C C . SER A 1 88 ? 13.319 -1.060 -12.882 1.00 79.44 88 SER A C 1
ATOM 682 O O . SER A 1 88 ? 14.229 -1.040 -13.710 1.00 79.44 88 SER A O 1
ATOM 684 N N . PHE A 1 89 ? 12.085 -1.453 -13.214 1.00 76.56 89 PHE A N 1
ATOM 685 C CA . PHE A 1 89 ? 11.729 -1.818 -14.583 1.00 76.56 89 PHE A CA 1
ATOM 686 C C . PHE A 1 89 ? 11.697 -0.601 -15.500 1.00 76.56 89 PHE A C 1
ATOM 688 O O . PHE A 1 89 ? 12.149 -0.689 -16.639 1.00 76.56 89 PHE A O 1
ATOM 695 N N . LEU A 1 90 ? 11.227 0.542 -14.999 1.00 73.44 90 LEU A N 1
ATOM 696 C CA . LEU A 1 90 ? 11.222 1.800 -15.736 1.00 73.44 90 LEU A CA 1
ATOM 697 C C . LEU A 1 90 ? 12.640 2.245 -16.102 1.00 73.44 90 LEU A C 1
ATOM 699 O O . LEU A 1 90 ? 12.895 2.626 -17.243 1.00 73.44 90 LEU A O 1
ATOM 703 N N . THR A 1 91 ? 13.580 2.171 -15.156 1.00 76.12 91 THR A N 1
ATOM 704 C CA . THR A 1 91 ? 14.983 2.527 -15.398 1.00 76.12 91 THR A CA 1
ATOM 705 C C . THR A 1 91 ? 15.647 1.551 -16.358 1.00 76.12 91 THR A C 1
ATOM 707 O O . THR A 1 91 ? 16.339 1.994 -17.272 1.00 76.12 91 THR A O 1
ATOM 710 N N . LEU A 1 92 ? 15.389 0.246 -16.227 1.00 75.62 92 LEU A N 1
ATOM 711 C CA . LEU A 1 92 ? 15.870 -0.760 -17.175 1.00 75.62 92 LEU A CA 1
ATOM 712 C C . LEU A 1 92 ? 15.326 -0.498 -18.584 1.00 75.62 92 LEU A C 1
ATOM 714 O O . LEU A 1 92 ? 16.093 -0.496 -19.548 1.00 75.62 92 LEU A O 1
ATOM 718 N N . HIS A 1 93 ? 14.025 -0.224 -18.699 1.00 73.44 93 HIS A N 1
ATOM 719 C CA . HIS A 1 93 ? 13.378 0.117 -19.959 1.00 73.44 93 HIS A CA 1
ATOM 720 C C . HIS A 1 93 ? 14.011 1.367 -20.582 1.00 73.44 93 HIS A C 1
ATOM 722 O O . HIS A 1 93 ? 14.383 1.334 -21.753 1.00 73.44 93 HIS A O 1
ATOM 728 N N . CYS A 1 94 ? 14.224 2.433 -19.802 1.00 70.12 94 CYS A N 1
ATOM 729 C CA . CYS A 1 94 ? 14.915 3.639 -20.258 1.00 70.12 94 CYS A CA 1
ATOM 730 C C . CYS A 1 94 ? 16.356 3.358 -20.705 1.00 70.12 94 CYS A C 1
ATOM 732 O O . CYS A 1 94 ? 16.739 3.802 -21.781 1.00 70.12 94 CYS A O 1
ATOM 734 N N . CYS A 1 95 ? 17.147 2.594 -19.946 1.00 72.81 95 CYS A N 1
ATOM 735 C CA . CYS A 1 95 ? 18.526 2.249 -20.311 1.00 72.81 95 CYS A CA 1
ATOM 736 C C . CYS A 1 95 ? 18.603 1.437 -21.616 1.00 72.81 95 CYS A C 1
ATOM 738 O O . CYS A 1 95 ? 19.450 1.714 -22.469 1.00 72.81 95 CYS A O 1
ATOM 740 N N . LEU A 1 96 ? 17.711 0.459 -21.802 1.00 70.19 96 LEU A N 1
ATOM 741 C CA . LEU A 1 96 ? 17.634 -0.320 -23.042 1.00 70.19 96 LEU A CA 1
ATOM 742 C C . LEU A 1 96 ? 17.174 0.535 -24.227 1.00 70.19 96 LEU A C 1
ATOM 744 O O . LEU A 1 96 ? 17.747 0.434 -25.307 1.00 70.19 96 LEU A O 1
ATOM 748 N N . PHE A 1 97 ? 16.181 1.407 -24.041 1.00 68.94 97 PHE A N 1
ATOM 749 C CA . PHE A 1 97 ? 15.707 2.282 -25.114 1.00 68.94 97 PHE A CA 1
ATOM 750 C C . PHE A 1 97 ? 16.759 3.310 -25.533 1.00 68.94 97 PHE A C 1
ATOM 752 O O . PHE A 1 97 ? 16.999 3.489 -26.725 1.00 68.94 97 PHE A O 1
ATOM 759 N N . LEU A 1 98 ? 17.416 3.950 -24.562 1.00 66.00 98 LEU A N 1
ATOM 760 C CA . LEU A 1 98 ? 18.424 4.980 -24.814 1.00 66.00 98 LEU A CA 1
ATOM 761 C C . LEU A 1 98 ? 19.678 4.402 -25.488 1.00 66.00 98 LEU A C 1
ATOM 763 O O . LEU A 1 98 ? 20.306 5.080 -26.297 1.00 66.00 98 LEU A O 1
ATOM 767 N N . SER A 1 99 ? 20.025 3.146 -25.183 1.00 69.44 99 SER A N 1
ATOM 768 C CA . SER A 1 99 ? 21.151 2.445 -25.813 1.00 69.44 99 SER A CA 1
ATOM 769 C C . SER A 1 99 ? 20.847 1.931 -27.224 1.00 69.44 99 SER A C 1
ATOM 771 O O . SER A 1 99 ? 21.762 1.883 -28.044 1.00 69.44 99 SER A O 1
ATOM 773 N N . LEU A 1 100 ? 19.592 1.580 -27.540 1.00 65.62 100 LEU A N 1
ATOM 774 C CA . LEU A 1 100 ? 19.211 1.086 -28.872 1.00 65.62 100 LEU A CA 1
ATOM 775 C C . LEU A 1 100 ? 18.767 2.182 -29.853 1.00 65.62 100 LEU A C 1
ATOM 777 O O . LEU A 1 100 ? 18.946 2.015 -31.057 1.00 65.62 100 LEU A O 1
ATOM 781 N N . PHE A 1 101 ? 18.164 3.274 -29.376 1.00 63.03 101 PHE A N 1
ATOM 782 C CA . PHE A 1 101 ? 17.565 4.299 -30.233 1.00 63.03 101 PHE A CA 1
ATOM 783 C C . PHE A 1 101 ? 17.712 5.710 -29.634 1.00 63.03 101 PHE A C 1
ATOM 785 O O . PHE A 1 101 ? 16.807 6.199 -28.958 1.00 63.03 101 PHE A O 1
ATOM 792 N N . PRO A 1 102 ? 18.810 6.430 -29.931 1.00 59.00 102 PRO A N 1
ATOM 793 C CA . PRO A 1 102 ? 19.062 7.753 -29.354 1.00 59.00 102 PRO A CA 1
ATOM 794 C C . PRO A 1 102 ? 18.147 8.874 -29.887 1.00 59.00 102 PRO A C 1
ATOM 796 O O . PRO A 1 102 ? 18.163 9.969 -29.336 1.00 59.00 102 PRO A O 1
ATOM 799 N N . TYR A 1 103 ? 17.354 8.637 -30.944 1.00 55.34 103 TYR A N 1
ATOM 800 C CA . TYR A 1 103 ? 16.628 9.697 -31.667 1.00 55.34 103 TYR A CA 1
ATOM 801 C C . TYR A 1 103 ? 15.092 9.612 -31.644 1.00 55.34 103 TYR A C 1
ATOM 803 O O . TYR A 1 103 ? 14.447 10.545 -32.117 1.00 55.34 103 TYR A O 1
ATOM 811 N N . SER A 1 104 ? 14.472 8.535 -31.143 1.00 54.09 104 SER A N 1
ATOM 812 C CA . SER A 1 104 ? 13.088 8.216 -31.544 1.00 54.09 104 SER A CA 1
ATOM 813 C C . SER A 1 104 ? 12.010 8.136 -30.459 1.00 54.09 104 SER A C 1
ATOM 815 O O . SER A 1 104 ? 10.923 7.661 -30.777 1.00 54.09 104 SER A O 1
ATOM 817 N N . SER A 1 105 ? 12.192 8.591 -29.213 1.00 59.41 105 SER A N 1
ATOM 818 C CA . SER A 1 105 ? 11.206 8.181 -28.193 1.00 59.41 105 SER A CA 1
ATOM 819 C C . SER A 1 105 ? 10.789 9.207 -27.135 1.00 59.41 105 SER A C 1
ATOM 821 O O . SER A 1 105 ? 10.802 8.928 -25.938 1.00 59.41 105 SER A O 1
ATOM 823 N N . LEU A 1 106 ? 10.273 10.359 -27.579 1.00 59.41 106 LEU A N 1
ATOM 824 C CA . LEU A 1 106 ? 9.430 11.220 -26.729 1.00 59.41 106 LEU A CA 1
ATOM 825 C C . LEU A 1 106 ? 8.160 10.489 -26.251 1.00 59.41 106 LEU A C 1
ATOM 827 O O . LEU A 1 106 ? 7.713 10.705 -25.127 1.00 59.41 106 LEU A O 1
ATOM 831 N N . LEU A 1 107 ? 7.603 9.587 -27.071 1.00 63.69 107 LEU A N 1
ATOM 832 C CA . LEU A 1 107 ? 6.369 8.8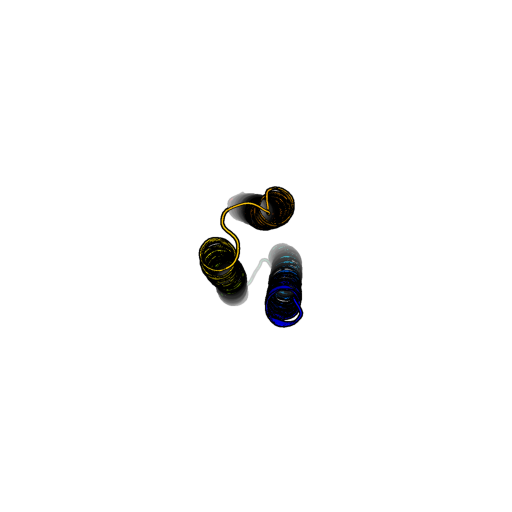64 -26.747 1.00 63.69 107 LEU A CA 1
ATOM 833 C C . LEU A 1 107 ? 6.573 7.828 -25.626 1.00 63.69 107 LEU A C 1
ATOM 835 O O . LEU A 1 107 ? 5.785 7.788 -24.684 1.00 63.69 107 LEU A O 1
ATOM 839 N N . SER A 1 108 ? 7.663 7.050 -25.658 1.00 64.00 108 SER A N 1
ATOM 840 C CA . SER A 1 108 ? 7.969 6.082 -24.590 1.00 64.00 108 SER A CA 1
ATOM 841 C C . SER A 1 108 ? 8.347 6.772 -23.275 1.00 64.00 108 SER A C 1
ATOM 843 O O . SER A 1 108 ? 7.972 6.297 -22.202 1.00 64.00 108 SER A O 1
ATOM 845 N N . LEU A 1 109 ? 9.014 7.931 -23.351 1.00 65.06 109 LEU A N 1
ATOM 846 C CA . LEU A 1 109 ? 9.315 8.776 -22.195 1.00 65.06 109 LEU A CA 1
ATOM 847 C C . LEU A 1 109 ? 8.034 9.376 -21.585 1.00 65.06 109 LEU A C 1
ATOM 849 O O . LEU A 1 109 ? 7.867 9.398 -20.369 1.00 65.06 109 LEU A O 1
ATOM 853 N N . SER A 1 110 ? 7.092 9.815 -22.425 1.00 68.50 110 SER A N 1
ATOM 854 C CA . SER A 1 110 ? 5.799 10.334 -21.960 1.00 68.50 110 SER A CA 1
ATOM 855 C C . SER A 1 110 ? 4.951 9.260 -21.268 1.00 68.50 110 SER A C 1
ATOM 857 O O . SER A 1 110 ? 4.356 9.525 -20.225 1.00 68.50 110 SER A O 1
ATOM 859 N N . PHE A 1 111 ? 4.964 8.029 -21.789 1.00 67.69 111 PHE A N 1
ATOM 860 C CA . PHE A 1 111 ? 4.274 6.885 -21.193 1.00 67.69 111 PHE A CA 1
ATOM 861 C C . PHE A 1 111 ? 4.882 6.493 -19.839 1.00 67.69 111 PHE A C 1
ATOM 863 O O . PHE A 1 111 ? 4.168 6.295 -18.858 1.00 67.69 111 PHE A O 1
ATOM 870 N N . SER A 1 112 ? 6.212 6.462 -19.750 1.00 69.62 112 SER A N 1
ATOM 871 C CA . SER A 1 112 ? 6.921 6.161 -18.501 1.00 69.62 112 SER A CA 1
ATOM 872 C C . SER A 1 112 ? 6.715 7.232 -17.419 1.00 69.62 112 SER A C 1
ATOM 874 O O . SER A 1 112 ? 6.497 6.889 -16.256 1.00 69.62 112 SER A O 1
ATOM 876 N N . LEU A 1 113 ? 6.686 8.518 -17.788 1.00 71.00 113 LEU A N 1
ATOM 877 C CA . LEU A 1 113 ? 6.331 9.621 -16.881 1.00 71.00 113 LEU A CA 1
ATOM 878 C C . LEU A 1 113 ? 4.869 9.561 -16.416 1.00 71.00 113 LEU A C 1
ATOM 880 O O . LEU A 1 113 ? 4.590 9.795 -15.240 1.00 71.00 113 LEU A O 1
ATOM 884 N N . SER A 1 114 ? 3.941 9.223 -17.313 1.00 73.38 114 SER A N 1
ATOM 885 C CA . SER A 1 114 ? 2.525 9.017 -16.981 1.00 73.38 114 SER A CA 1
ATOM 886 C C . SER A 1 114 ? 2.353 7.924 -15.922 1.00 73.38 114 SER A C 1
ATOM 888 O O . SER A 1 114 ? 1.614 8.107 -14.950 1.00 73.38 114 SER A O 1
ATOM 890 N N . LEU A 1 115 ? 3.066 6.807 -16.062 1.00 69.00 115 LEU A N 1
ATOM 891 C CA . LEU A 1 115 ? 2.996 5.718 -15.093 1.00 69.00 115 LEU A CA 1
ATOM 892 C C . LEU A 1 115 ? 3.627 6.085 -13.749 1.00 69.00 115 LEU A C 1
ATOM 894 O O . LEU A 1 115 ? 3.046 5.784 -12.708 1.00 69.00 115 LEU A O 1
ATOM 898 N N . LEU A 1 116 ? 4.762 6.793 -13.760 1.00 72.75 116 LEU A N 1
ATOM 899 C CA . LEU A 1 116 ? 5.370 7.339 -12.545 1.00 72.75 116 LEU A CA 1
ATOM 900 C C . LEU A 1 116 ? 4.382 8.245 -11.796 1.00 72.75 116 LEU A C 1
ATOM 902 O O . LEU A 1 116 ? 4.186 8.087 -10.593 1.00 72.75 116 LEU A O 1
ATOM 906 N N . PHE A 1 117 ? 3.729 9.166 -12.511 1.00 76.19 117 PHE A N 1
ATOM 907 C CA . PHE A 1 117 ? 2.731 10.063 -11.932 1.00 76.19 117 PHE A CA 1
ATOM 908 C C . PHE A 1 117 ? 1.566 9.284 -11.315 1.00 76.19 117 PHE A C 1
ATOM 910 O O . PHE A 1 117 ? 1.146 9.573 -10.195 1.00 76.19 117 PHE A O 1
ATOM 917 N N . THR A 1 118 ? 1.096 8.242 -12.004 1.00 74.00 118 THR A N 1
ATOM 918 C CA . THR A 1 118 ? 0.016 7.378 -11.515 1.00 74.00 118 THR A CA 1
ATOM 919 C C . THR A 1 118 ? 0.429 6.660 -10.227 1.00 74.00 118 THR A C 1
ATOM 921 O O . THR A 1 118 ? -0.300 6.714 -9.238 1.00 74.00 118 THR A O 1
ATOM 924 N N . ALA A 1 119 ? 1.628 6.074 -10.182 1.00 68.44 119 ALA A N 1
ATOM 925 C CA . ALA A 1 119 ? 2.141 5.393 -8.994 1.00 68.44 119 ALA A CA 1
ATOM 926 C C . ALA A 1 119 ? 2.304 6.336 -7.789 1.00 68.44 119 ALA A C 1
ATOM 928 O O . ALA A 1 119 ? 1.890 5.998 -6.680 1.00 68.44 119 ALA A O 1
ATOM 929 N N . VAL A 1 120 ? 2.839 7.543 -8.010 1.00 75.88 120 VAL A N 1
ATOM 930 C CA . VAL A 1 120 ? 2.976 8.571 -6.964 1.00 75.88 120 VAL A CA 1
ATOM 931 C C . VAL A 1 120 ? 1.609 9.037 -6.469 1.00 75.88 120 VAL A C 1
ATOM 933 O O . VAL A 1 120 ? 1.405 9.138 -5.261 1.00 75.88 120 VAL A O 1
ATOM 936 N N . SER A 1 121 ? 0.657 9.284 -7.374 1.00 78.44 121 SER A N 1
ATOM 937 C CA . SER A 1 121 ? -0.697 9.713 -7.005 1.00 78.44 121 SER A CA 1
ATOM 938 C C . SER A 1 121 ? -1.410 8.672 -6.140 1.00 78.44 121 SER A C 1
ATOM 940 O O . SER A 1 121 ? -2.055 9.015 -5.149 1.00 78.44 121 SER A O 1
ATOM 942 N N . LEU A 1 122 ? -1.220 7.391 -6.459 1.00 72.75 122 LEU A N 1
ATOM 943 C CA . LEU A 1 122 ? -1.831 6.290 -5.737 1.00 72.75 122 LEU A CA 1
ATOM 944 C C . LEU A 1 122 ? -1.194 6.122 -4.355 1.00 72.75 122 LEU A C 1
ATOM 946 O O . LEU A 1 122 ? -1.913 6.002 -3.363 1.00 72.75 122 LEU A O 1
ATOM 950 N N . PHE A 1 123 ? 0.133 6.234 -4.261 1.00 74.69 123 PHE A N 1
ATOM 951 C CA . PHE A 1 123 ? 0.836 6.268 -2.980 1.00 74.69 123 PHE A CA 1
ATOM 952 C C . PHE A 1 123 ? 0.358 7.418 -2.083 1.00 74.69 123 PHE A C 1
ATOM 954 O O . PHE A 1 123 ? 0.081 7.208 -0.902 1.00 74.69 123 PHE A O 1
ATOM 961 N N . LEU A 1 124 ? 0.193 8.620 -2.645 1.00 75.88 124 LEU A N 1
ATOM 962 C CA . LEU A 1 124 ? -0.327 9.773 -1.911 1.00 75.88 124 LEU A CA 1
ATOM 963 C C . LEU A 1 124 ? -1.755 9.529 -1.415 1.00 75.88 124 LEU A C 1
ATOM 965 O O . LEU A 1 124 ? -2.040 9.787 -0.250 1.00 75.88 124 LEU A O 1
ATOM 969 N N . SER A 1 125 ? -2.627 8.980 -2.268 1.00 78.75 125 SER A N 1
ATOM 970 C CA . SER A 1 125 ? -4.008 8.658 -1.889 1.00 78.75 125 SER A CA 1
ATOM 971 C C . SER A 1 125 ? -4.068 7.663 -0.727 1.00 78.75 125 SER A C 1
ATOM 973 O O . SER A 1 125 ? -4.857 7.835 0.201 1.00 78.75 125 SER A O 1
ATOM 975 N N . PHE A 1 126 ? -3.172 6.674 -0.731 1.00 72.44 126 PHE A N 1
ATOM 976 C CA . PHE A 1 126 ? -3.059 5.681 0.327 1.00 72.44 126 PHE A CA 1
ATOM 977 C C . PHE A 1 126 ? -2.592 6.311 1.644 1.00 72.44 126 PHE A C 1
ATOM 979 O O . PHE A 1 126 ? -3.156 6.035 2.702 1.00 72.44 126 PHE A O 1
ATOM 986 N N . LEU A 1 127 ? -1.611 7.216 1.577 1.00 74.62 127 LEU A N 1
ATOM 987 C CA . LEU A 1 127 ? -1.136 7.977 2.730 1.0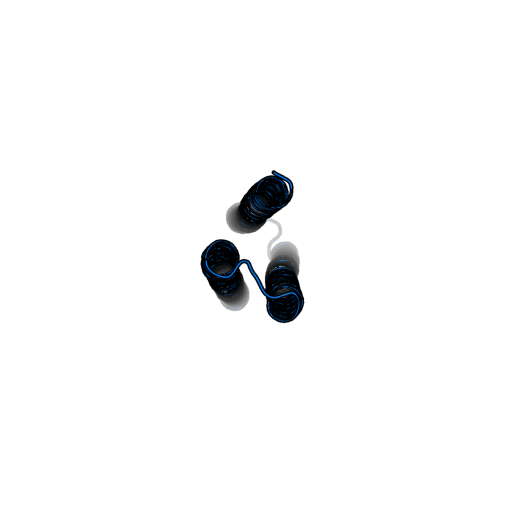0 74.62 127 LEU A CA 1
ATOM 988 C C . LEU A 1 127 ? -2.254 8.843 3.331 1.00 74.62 127 LEU A C 1
ATOM 990 O O . LEU A 1 127 ? -2.445 8.842 4.544 1.00 74.62 127 LEU A O 1
ATOM 994 N N . THR A 1 128 ? -3.019 9.551 2.493 1.00 80.38 128 THR A N 1
ATOM 995 C CA . THR A 1 128 ? -4.153 10.374 2.941 1.00 80.38 128 THR A CA 1
ATOM 996 C C . THR A 1 128 ? -5.214 9.526 3.634 1.00 80.38 128 THR A C 1
ATOM 998 O O . THR A 1 128 ? -5.690 9.887 4.710 1.00 80.38 128 THR A O 1
ATOM 1001 N N . LEU A 1 129 ? -5.549 8.374 3.050 1.00 75.88 129 LEU A N 1
ATOM 1002 C CA . LEU A 1 129 ? -6.552 7.470 3.595 1.00 75.88 129 LEU A CA 1
ATOM 1003 C C . LEU A 1 129 ? -6.086 6.884 4.939 1.00 75.88 129 LEU A C 1
ATOM 1005 O O . LEU A 1 129 ? -6.837 6.916 5.914 1.00 75.88 129 LEU A O 1
ATOM 1009 N N . HIS A 1 130 ? -4.821 6.475 5.046 1.00 74.31 130 HIS A N 1
ATOM 1010 C CA . HIS A 1 130 ? -4.225 6.048 6.311 1.00 74.31 130 HIS A CA 1
ATOM 1011 C C . HIS A 1 130 ? -4.269 7.142 7.392 1.00 74.31 130 HIS A C 1
ATOM 1013 O O . HIS A 1 130 ? -4.684 6.865 8.515 1.00 74.31 130 HIS A O 1
ATOM 1019 N N . CYS A 1 131 ? -3.898 8.385 7.064 1.00 76.88 131 CYS A N 1
ATOM 1020 C CA . CYS A 1 131 ? -3.970 9.505 8.008 1.00 76.88 131 CYS A CA 1
ATOM 1021 C C . CYS A 1 131 ? -5.404 9.755 8.495 1.00 76.88 131 CYS A C 1
ATOM 1023 O O . CYS A 1 131 ? -5.617 9.900 9.696 1.00 76.88 131 CYS A O 1
ATOM 1025 N N . SER A 1 132 ? -6.385 9.737 7.587 1.00 77.44 132 SER A N 1
ATOM 1026 C CA . SER A 1 132 ? -7.796 9.933 7.946 1.00 77.44 132 SER A CA 1
ATOM 1027 C C . SER A 1 132 ? -8.330 8.832 8.866 1.00 77.44 132 SER A C 1
ATOM 1029 O O . SER A 1 132 ? -9.078 9.102 9.805 1.00 77.44 132 SER A O 1
ATOM 1031 N N . LEU A 1 133 ? -7.899 7.587 8.647 1.00 71.56 133 LEU A N 1
ATOM 1032 C CA . LEU A 1 133 ? -8.298 6.463 9.482 1.00 71.56 133 LEU A CA 1
ATOM 1033 C C . LEU A 1 133 ? -7.639 6.528 10.866 1.00 71.56 133 LEU A C 1
ATOM 1035 O O . LEU A 1 133 ? -8.303 6.288 11.873 1.00 71.56 133 LEU A O 1
ATOM 1039 N N . LEU A 1 134 ? -6.354 6.889 10.930 1.00 73.00 134 LEU A N 1
ATOM 1040 C CA . LEU A 1 134 ? -5.651 7.097 12.195 1.00 73.00 134 LEU A CA 1
ATOM 1041 C C . LEU A 1 134 ? -6.353 8.175 13.031 1.00 73.00 134 LEU A C 1
ATOM 1043 O O . LEU A 1 134 ? -6.562 7.990 14.228 1.00 73.00 134 LEU A O 1
ATOM 1047 N N . GLU A 1 135 ? -6.756 9.272 12.390 1.00 78.00 135 GLU A N 1
ATOM 1048 C CA . GLU A 1 135 ? -7.480 10.366 13.031 1.00 78.00 135 GLU A CA 1
ATOM 1049 C C . GLU A 1 135 ? -8.857 9.919 13.544 1.00 78.00 135 GLU A C 1
ATOM 1051 O O . GLU A 1 135 ? -9.203 10.215 14.688 1.00 78.00 135 GLU A O 1
ATOM 1056 N N . ALA A 1 136 ? -9.599 9.120 12.770 1.00 72.50 136 ALA A N 1
ATOM 1057 C CA . ALA A 1 136 ? -10.873 8.541 13.201 1.00 72.50 136 ALA A CA 1
ATOM 1058 C C . ALA A 1 136 ? -10.718 7.617 14.426 1.00 72.50 136 ALA A C 1
ATOM 1060 O O . ALA A 1 136 ? -11.505 7.695 15.372 1.00 72.50 136 ALA A O 1
ATOM 1061 N N . ILE A 1 137 ? -9.676 6.779 14.458 1.00 69.62 137 ILE A N 1
ATOM 1062 C CA . ILE A 1 137 ? -9.371 5.908 15.606 1.00 69.62 137 ILE A CA 1
ATOM 1063 C C . ILE A 1 137 ? -8.994 6.747 16.844 1.00 69.62 137 ILE A C 1
ATOM 1065 O O . ILE A 1 137 ? -9.432 6.455 17.963 1.00 69.62 137 ILE A O 1
ATOM 1069 N N . LEU A 1 138 ? -8.219 7.821 16.665 1.00 70.56 138 LEU A N 1
ATOM 1070 C CA . LEU A 1 138 ? -7.824 8.742 17.739 1.00 70.56 138 LEU A CA 1
ATOM 1071 C C . LEU A 1 138 ? -9.018 9.514 18.320 1.00 70.56 138 LEU A C 1
ATOM 1073 O O . LEU A 1 138 ? -9.146 9.637 19.539 1.00 70.56 138 LEU A O 1
ATOM 1077 N N . GLN A 1 139 ? -9.924 10.000 17.470 1.00 74.50 139 GLN A N 1
ATOM 1078 C CA . GLN A 1 139 ? -11.145 10.674 17.916 1.00 74.50 139 GLN A CA 1
ATOM 1079 C C . GLN A 1 139 ? -12.067 9.718 18.681 1.00 74.50 139 GLN A C 1
ATOM 1081 O O . GLN A 1 139 ? -12.545 10.055 19.768 1.00 74.50 139 GLN A O 1
ATOM 1086 N N . ASN A 1 140 ? -12.252 8.501 18.168 1.00 67.06 140 ASN A N 1
ATOM 1087 C CA . ASN A 1 140 ? -13.097 7.497 18.804 1.00 67.06 140 ASN A CA 1
ATOM 1088 C C . ASN A 1 140 ? -12.541 7.041 20.163 1.00 67.06 140 ASN A C 1
ATOM 1090 O O . ASN A 1 140 ? -13.286 6.989 21.142 1.00 67.06 140 ASN A O 1
ATOM 1094 N N . SER A 1 141 ? -11.233 6.799 20.277 1.00 66.81 141 SER A N 1
ATOM 1095 C CA . SER A 1 141 ? -10.603 6.466 21.567 1.00 66.81 141 SER A CA 1
ATOM 1096 C C . SER A 1 141 ? -10.690 7.611 22.587 1.00 66.81 141 SER A C 1
ATOM 1098 O O . SER A 1 141 ? -11.009 7.368 23.749 1.00 66.81 141 SER A O 1
ATOM 1100 N N . SER A 1 142 ? -10.506 8.866 22.161 1.00 68.19 142 SER A N 1
ATOM 1101 C CA . SER A 1 142 ? -10.674 10.052 23.019 1.00 68.19 142 SER A CA 1
ATOM 1102 C C . SER A 1 142 ? -12.106 10.205 23.548 1.00 68.19 142 SER A C 1
ATOM 1104 O O . SER A 1 142 ? -12.311 10.519 24.724 1.00 68.19 142 SER A O 1
ATOM 1106 N N . SER A 1 143 ? -13.110 9.938 22.705 1.00 65.00 143 SER A N 1
ATOM 1107 C CA . SER A 1 143 ? -14.521 9.974 23.108 1.00 65.00 143 SER A CA 1
ATOM 1108 C C . SER A 1 143 ? -14.858 8.910 24.161 1.00 65.00 143 SER A C 1
ATOM 1110 O O . SER A 1 143 ? -15.551 9.205 25.133 1.00 65.00 143 SER A O 1
ATOM 1112 N N . LEU A 1 144 ? -14.286 7.710 24.025 1.00 59.53 144 LEU A N 1
ATOM 1113 C CA . LEU A 1 144 ? -14.487 6.597 24.949 1.00 59.53 144 LEU A CA 1
ATOM 1114 C C . LEU A 1 144 ? -13.829 6.874 26.310 1.00 59.53 144 LEU A C 1
ATOM 1116 O O . LEU A 1 144 ? -14.457 6.681 27.346 1.00 59.53 144 LEU A O 1
ATOM 1120 N N . ILE A 1 145 ? -12.611 7.429 26.323 1.00 62.59 145 ILE A N 1
ATOM 1121 C CA . ILE A 1 145 ? -11.930 7.839 27.565 1.00 62.59 145 ILE A CA 1
ATOM 1122 C C . ILE A 1 145 ? -12.729 8.923 28.303 1.00 62.59 145 ILE A C 1
ATOM 1124 O O . ILE A 1 145 ? -12.848 8.875 29.526 1.00 62.59 145 ILE A O 1
ATOM 1128 N N . LYS A 1 146 ? -13.310 9.891 27.581 1.00 64.06 146 LYS A N 1
ATOM 1129 C CA . LYS A 1 146 ? -14.186 10.905 28.190 1.00 64.06 146 LYS A CA 1
ATOM 1130 C C . LYS A 1 146 ? -15.455 10.298 28.786 1.00 64.06 146 LYS A C 1
ATOM 1132 O O . LYS A 1 146 ? -15.859 10.740 29.853 1.00 64.06 146 LYS A O 1
ATOM 1137 N N . ALA A 1 147 ? -16.050 9.302 28.132 1.00 59.16 147 ALA A N 1
ATOM 1138 C CA . ALA A 1 147 ? -17.227 8.601 28.644 1.00 59.16 147 ALA A CA 1
ATOM 1139 C C . ALA A 1 147 ? -16.928 7.756 29.897 1.00 59.16 147 ALA A C 1
ATOM 1141 O O . ALA A 1 147 ? -17.814 7.569 30.718 1.00 59.16 147 ALA A O 1
ATOM 1142 N N . MET A 1 148 ? -15.695 7.266 30.062 1.00 53.97 148 MET A N 1
ATOM 1143 C CA . MET A 1 148 ? -15.283 6.504 31.249 1.00 53.97 148 MET A CA 1
ATOM 1144 C C . MET A 1 148 ? -14.915 7.376 32.462 1.00 53.97 148 MET A C 1
ATOM 1146 O O . MET A 1 148 ? -14.921 6.876 33.583 1.00 53.97 148 MET A O 1
ATOM 1150 N N . ASN A 1 149 ? -14.552 8.646 32.248 1.00 56.59 149 ASN A N 1
ATOM 1151 C CA . ASN A 1 149 ? -14.091 9.566 33.300 1.00 56.59 149 ASN A CA 1
ATOM 1152 C C . ASN A 1 149 ? -15.172 10.549 33.799 1.00 56.59 149 ASN A C 1
ATOM 1154 O O . ASN A 1 149 ? -14.857 11.400 34.635 1.00 56.59 149 ASN A O 1
ATOM 1158 N N . GLY A 1 150 ? -16.394 10.483 33.264 1.00 48.94 150 GLY A N 1
ATOM 1159 C CA . GLY A 1 150 ? -17.557 11.267 33.704 1.00 48.94 150 GLY A CA 1
ATOM 1160 C C . GLY A 1 150 ? -18.544 10.405 34.473 1.00 48.94 150 GLY A C 1
ATOM 1161 O O . GLY A 1 150 ? -19.135 10.940 35.435 1.00 48.94 150 GLY A O 1
#

Organism: Acanthosepion pharaonis (NCBI:txid158019)